Protein AF-T1H3Z5-F1 (afdb_monomer_lite)

Secondary structure (DSSP, 8-state):
--TTSPPP-TTSHHHHHHHHHHHHHHHTTT--EEEEPSGGGS-----TTSPPPPPPB-TT---TTSGGGB--TTTSS-HHHHHHHHHHHHHHHHHHHHH-SSPPEEEE-----HHHHHHHHB-SS-B--SEE---TTTT--TT--HHHHHHHHHHHIIIIIHHH--------

Foldseek 3Di:
DDPVDDADQPVDVVVLVVVLVVVVVVVVVVAQEDEDPPLFQNAFDADPVRHHDDFDADPVDDDPVDPNRGDRPGRTLDVVSLVSQQVSQVSQVVVCVVVPDDRGFYEYEDPDDPVSLLSQCHDPPTGGGVHDDQCLAAPDDPPDDPVSVVVSVCSCCVRVCVHRVDDDDDYD

InterPro domains:
  IPR006047 Glycosyl hydrolase family 13, catalytic domain [PF00128] (1-150)
  IPR017853 Glycoside hydrolase superfamily [SSF51445] (1-172)

Radius of gyration: 18.06 Å; chains: 1; bounding box: 45×40×44 Å

pLDDT: mean 95.36, std 3.0, range [74.81, 98.38]

Structure (mmCIF, N/CA/C/O backbone):
data_AF-T1H3Z5-F1
#
_entry.id   AF-T1H3Z5-F1
#
loop_
_atom_site.group_PDB
_atom_site.id
_atom_site.type_symbol
_atom_site.label_atom_id
_atom_site.label_alt_id
_atom_site.label_comp_id
_atom_site.label_asym_id
_atom_site.label_entity_id
_atom_site.label_seq_id
_atom_site.pdbx_PDB_ins_code
_atom_site.Cartn_x
_atom_site.Cartn_y
_atom_site.Cartn_z
_atom_site.occupancy
_atom_site.B_iso_or_equiv
_atom_site.auth_seq_id
_atom_site.auth_comp_id
_atom_site.auth_asym_id
_atom_site.auth_atom_id
_atom_site.pdbx_PDB_model_num
ATOM 1 N N . PHE A 1 1 ? -2.477 -8.858 -13.163 1.00 83.25 1 PHE A N 1
ATOM 2 C CA . PHE A 1 1 ? -3.952 -8.997 -13.182 1.00 83.25 1 PHE A CA 1
ATOM 3 C C . PHE A 1 1 ? -4.422 -9.523 -14.532 1.00 83.25 1 PHE A C 1
ATOM 5 O O . PHE A 1 1 ? -3.601 -9.708 -15.423 1.00 83.25 1 PHE A O 1
ATOM 12 N N . LEU A 1 2 ? -5.712 -9.836 -14.673 1.00 84.44 2 LEU A N 1
ATOM 13 C CA . LEU A 1 2 ? -6.307 -10.373 -15.902 1.00 84.44 2 LEU A CA 1
ATOM 14 C C . LEU A 1 2 ? -7.117 -9.304 -16.641 1.00 84.44 2 LEU A C 1
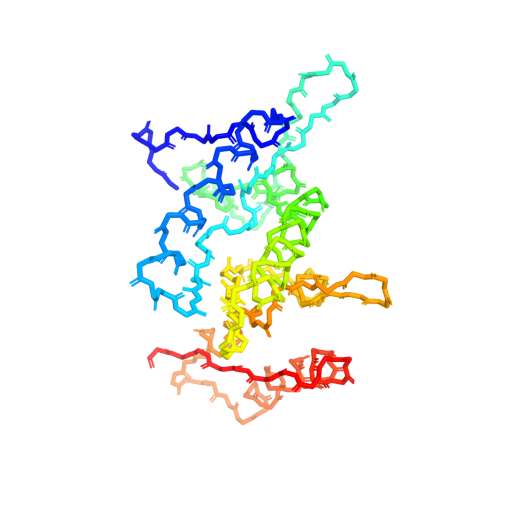ATOM 16 O O . LEU A 1 2 ? -7.705 -8.436 -16.011 1.00 84.44 2 LEU A O 1
ATOM 20 N N . ALA A 1 3 ? -7.310 -9.464 -17.953 1.00 84.56 3 ALA A N 1
ATOM 21 C CA . ALA A 1 3 ? -8.175 -8.585 -18.756 1.00 84.56 3 ALA A CA 1
ATOM 22 C C . ALA A 1 3 ? -9.633 -8.475 -18.242 1.00 84.56 3 ALA A C 1
ATOM 24 O O . ALA A 1 3 ? -10.357 -7.552 -18.599 1.00 84.56 3 ALA A O 1
ATOM 25 N N . LYS A 1 4 ? -10.082 -9.422 -17.405 1.00 90.31 4 LYS A N 1
ATOM 26 C CA . LYS A 1 4 ? -11.405 -9.412 -16.753 1.00 90.31 4 LYS A CA 1
ATOM 27 C C . LYS A 1 4 ? -11.457 -8.571 -15.468 1.00 90.31 4 LYS A C 1
ATOM 29 O O . LYS A 1 4 ? -12.516 -8.500 -14.852 1.00 90.31 4 LYS A O 1
ATOM 34 N N . GLN A 1 5 ? -10.339 -7.983 -15.050 1.00 91.12 5 GLN A N 1
ATOM 35 C CA . GLN A 1 5 ? -10.205 -7.136 -13.867 1.00 91.12 5 GLN A CA 1
ATOM 36 C C . GLN A 1 5 ? -9.874 -5.710 -14.334 1.00 91.12 5 GLN A C 1
ATOM 38 O O . GLN A 1 5 ? -8.707 -5.340 -14.326 1.00 91.12 5 GLN A O 1
ATOM 43 N N . PRO A 1 6 ? -10.860 -4.938 -14.830 1.00 93.25 6 PRO A N 1
ATOM 44 C CA . PRO A 1 6 ? -10.610 -3.557 -15.221 1.00 93.25 6 PRO A CA 1
ATOM 45 C C . PRO A 1 6 ? -10.285 -2.711 -13.986 1.00 93.25 6 PRO A C 1
ATOM 47 O O . PRO A 1 6 ? -11.006 -2.782 -12.986 1.00 93.25 6 PRO A O 1
ATOM 50 N N . ASP A 1 7 ? -9.243 -1.891 -14.081 1.00 95.00 7 ASP A N 1
ATOM 51 C CA . ASP A 1 7 ? -8.835 -1.015 -12.987 1.00 95.00 7 ASP A CA 1
ATOM 52 C C . ASP A 1 7 ? -9.813 0.147 -12.790 1.00 95.00 7 ASP A C 1
ATOM 54 O O . ASP A 1 7 ? -10.413 0.692 -13.727 1.00 95.00 7 ASP A O 1
ATOM 58 N N . PHE A 1 8 ? -9.999 0.532 -11.530 1.00 96.88 8 PHE A N 1
ATOM 59 C CA . PHE A 1 8 ? -10.796 1.700 -11.186 1.00 96.88 8 PHE A CA 1
ATOM 60 C C . PHE A 1 8 ? -9.963 2.972 -11.338 1.00 96.88 8 PHE A C 1
ATOM 62 O O . PHE A 1 8 ? -8.864 3.074 -10.810 1.00 96.88 8 PHE A O 1
ATOM 69 N N . ASN A 1 9 ? -10.532 4.010 -11.953 1.00 96.62 9 ASN A N 1
ATOM 70 C CA . ASN A 1 9 ? -9.877 5.316 -12.002 1.00 96.62 9 ASN A CA 1
ATOM 71 C C . ASN A 1 9 ? -10.001 6.052 -10.653 1.00 96.62 9 ASN A C 1
ATOM 73 O O . ASN A 1 9 ? -10.967 6.789 -10.426 1.00 96.62 9 ASN A O 1
ATOM 77 N N . PHE A 1 10 ? -9.003 5.903 -9.780 1.00 97.19 10 PHE A N 1
ATOM 78 C CA . PHE A 1 10 ? -8.968 6.533 -8.454 1.00 97.19 10 PHE A CA 1
ATOM 79 C C . PHE A 1 10 ? -8.772 8.057 -8.462 1.00 97.19 10 PHE A C 1
ATOM 81 O O . PHE A 1 10 ? -8.992 8.705 -7.437 1.00 97.19 10 PHE A O 1
ATOM 88 N N . ARG A 1 11 ? -8.472 8.673 -9.616 1.00 95.69 11 ARG A N 1
ATOM 89 C CA . ARG A 1 11 ? -8.520 10.143 -9.766 1.00 95.69 11 ARG A CA 1
ATOM 90 C C . ARG A 1 11 ? -9.951 10.676 -9.715 1.00 95.69 11 ARG A C 1
ATOM 92 O O . ARG A 1 11 ? -10.167 11.852 -9.433 1.00 95.69 11 ARG A O 1
ATOM 99 N N . ASN A 1 12 ? -10.941 9.833 -10.005 1.00 97.19 12 ASN A N 1
ATOM 100 C CA . ASN A 1 12 ? -12.344 10.209 -9.935 1.00 97.19 12 ASN A CA 1
ATOM 101 C C . ASN A 1 12 ? -12.830 10.177 -8.480 1.00 97.19 12 ASN A C 1
ATOM 103 O O . ASN A 1 12 ? -12.957 9.109 -7.883 1.00 97.19 12 ASN A O 1
ATOM 107 N N . GLN A 1 13 ? -13.198 11.340 -7.934 1.00 96.38 13 GLN A N 1
ATOM 108 C CA . GLN A 1 13 ? -13.711 11.445 -6.565 1.00 96.38 13 GLN A CA 1
ATOM 109 C C . GLN A 1 13 ? -14.884 10.493 -6.288 1.00 96.38 13 GLN A C 1
ATOM 111 O O . GLN A 1 13 ? -14.943 9.898 -5.218 1.00 96.38 13 GLN A O 1
ATOM 116 N N . LYS A 1 14 ? -15.769 10.264 -7.269 1.00 98.00 14 LYS A N 1
ATOM 117 C CA . LYS A 1 14 ? -16.911 9.350 -7.105 1.00 98.00 14 LYS A CA 1
ATOM 118 C C . LYS A 1 14 ? -16.472 7.910 -6.839 1.00 98.00 14 LYS A C 1
ATOM 120 O O . LYS A 1 14 ? -17.162 7.193 -6.123 1.00 98.00 14 LYS A O 1
ATOM 125 N N . VAL A 1 15 ? -15.340 7.487 -7.408 1.00 98.00 15 VAL A N 1
ATOM 126 C CA . VAL A 1 15 ? -14.753 6.170 -7.129 1.00 98.00 15 VAL A CA 1
ATOM 127 C C . VAL A 1 15 ? -14.281 6.133 -5.678 1.00 98.00 15 VAL A C 1
ATOM 129 O O . VAL A 1 15 ? -14.695 5.245 -4.938 1.00 98.00 15 VAL A O 1
ATOM 132 N N . ARG A 1 16 ? -13.506 7.131 -5.236 1.00 97.62 16 ARG A N 1
ATOM 133 C CA . ARG A 1 16 ? -13.004 7.207 -3.851 1.00 97.62 16 ARG A CA 1
ATOM 134 C C . ARG A 1 16 ? -14.131 7.204 -2.815 1.00 97.62 16 ARG A C 1
ATOM 136 O O . ARG A 1 16 ? -14.092 6.429 -1.859 1.00 97.62 16 ARG A O 1
ATOM 143 N N . ASP A 1 17 ? -15.180 7.990 -3.051 1.00 97.62 17 ASP A N 1
ATOM 144 C CA . ASP A 1 17 ? -16.362 8.054 -2.183 1.00 97.62 17 ASP A CA 1
ATOM 145 C C . ASP A 1 17 ? -17.129 6.722 -2.149 1.00 97.62 17 ASP A C 1
ATOM 147 O O . ASP A 1 17 ? -17.591 6.271 -1.094 1.00 97.62 17 ASP A O 1
ATOM 151 N N . ASN A 1 18 ? -17.231 6.043 -3.295 1.00 98.06 18 ASN A N 1
ATOM 152 C CA . ASN A 1 18 ? -17.845 4.723 -3.367 1.00 98.06 18 ASN A CA 1
ATOM 153 C C . ASN A 1 18 ? -17.044 3.682 -2.567 1.00 98.06 18 ASN A C 1
ATOM 155 O O . ASN A 1 18 ? -17.632 2.884 -1.839 1.00 98.06 18 ASN A O 1
ATOM 159 N N . PHE A 1 19 ? -15.709 3.724 -2.618 1.00 98.00 19 PHE A N 1
ATOM 160 C CA . PHE A 1 19 ? -14.865 2.851 -1.795 1.00 98.00 19 PHE A CA 1
ATOM 161 C C . PHE A 1 19 ? -15.053 3.105 -0.294 1.00 98.00 19 PHE A C 1
ATOM 163 O O . PHE A 1 19 ? -15.192 2.145 0.462 1.00 98.00 19 PHE A O 1
ATOM 170 N N . LYS A 1 20 ? -15.180 4.363 0.153 1.00 97.94 20 LYS A N 1
ATOM 171 C CA . LYS A 1 20 ? -15.543 4.661 1.556 1.00 97.94 20 LYS A CA 1
ATOM 172 C C . LYS A 1 20 ? -16.900 4.079 1.942 1.00 97.94 20 LYS A C 1
ATOM 174 O O . LYS A 1 20 ? -17.058 3.567 3.047 1.00 97.94 20 LYS A O 1
ATOM 179 N N . THR A 1 21 ? -17.868 4.101 1.027 1.00 98.38 21 THR A N 1
ATOM 180 C CA . THR A 1 21 ? -19.186 3.484 1.247 1.00 98.38 21 THR A CA 1
ATOM 181 C C . THR A 1 21 ? -19.071 1.966 1.424 1.00 98.38 21 THR A C 1
ATOM 183 O O . THR A 1 21 ? -19.701 1.403 2.319 1.00 98.38 21 THR A O 1
ATOM 186 N N . ILE A 1 22 ? -18.217 1.305 0.633 1.00 98.19 22 ILE A N 1
ATOM 187 C CA . ILE A 1 22 ? -17.918 -0.130 0.768 1.00 98.19 22 ILE A CA 1
ATOM 188 C C . ILE A 1 22 ? -17.249 -0.426 2.117 1.00 98.19 22 ILE A C 1
ATOM 190 O O . ILE A 1 22 ? -17.680 -1.343 2.818 1.00 98.19 22 ILE A O 1
ATOM 194 N N . LEU A 1 23 ? -16.239 0.358 2.509 1.00 97.94 23 LEU A N 1
ATOM 195 C CA . LEU A 1 23 ? -15.589 0.224 3.817 1.00 97.94 23 LEU A CA 1
ATOM 196 C C . LEU A 1 23 ? -16.621 0.363 4.942 1.00 97.94 23 LEU A C 1
ATOM 198 O O . LEU A 1 23 ? -16.713 -0.512 5.803 1.00 97.94 23 LEU A O 1
ATOM 202 N N . LYS A 1 24 ? -17.458 1.409 4.894 1.00 97.88 24 LYS A N 1
ATOM 203 C CA . LYS A 1 24 ? -18.519 1.642 5.881 1.00 97.88 24 LYS A CA 1
ATOM 204 C C . LYS A 1 24 ? -19.461 0.450 6.002 1.00 97.88 24 LYS A C 1
ATOM 206 O O . LYS A 1 24 ? -19.745 0.017 7.111 1.00 97.88 24 LYS A O 1
ATOM 211 N N . PHE A 1 25 ? -19.931 -0.082 4.875 1.00 98.25 25 PHE A N 1
ATOM 212 C CA . PHE A 1 25 ? -20.870 -1.201 4.855 1.00 98.25 25 PHE A CA 1
ATOM 213 C C . PHE A 1 25 ? -20.346 -2.406 5.645 1.00 98.25 25 PHE A C 1
ATOM 215 O O . PHE A 1 25 ? -21.092 -3.029 6.400 1.00 98.25 25 PHE A O 1
ATOM 222 N N . TRP A 1 26 ? -19.063 -2.730 5.488 1.00 98.31 26 TRP A N 1
ATOM 223 C CA . TRP A 1 26 ? -18.444 -3.840 6.206 1.00 98.31 26 TRP A CA 1
ATOM 224 C C . TRP A 1 26 ? -18.155 -3.505 7.671 1.00 98.31 26 TRP A C 1
ATOM 226 O O . TRP A 1 26 ? -18.384 -4.350 8.537 1.00 98.31 26 TRP A O 1
ATOM 236 N N . LEU A 1 27 ? -17.731 -2.276 7.973 1.00 97.38 27 LEU A N 1
ATOM 237 C CA . LEU A 1 27 ? -17.562 -1.815 9.355 1.00 97.38 27 LEU A CA 1
ATOM 238 C C . LEU A 1 27 ? -18.886 -1.864 10.138 1.00 97.38 27 LEU A C 1
ATOM 240 O O . LEU A 1 27 ? -18.906 -2.368 11.258 1.00 97.38 27 LEU A O 1
ATOM 244 N N . ASP A 1 28 ? -20.001 -1.458 9.521 1.00 97.12 28 ASP A N 1
ATOM 245 C CA . ASP A 1 28 ? -21.350 -1.524 10.109 1.00 97.12 28 ASP A CA 1
ATOM 246 C C . ASP A 1 28 ? -21.788 -2.967 10.417 1.00 97.12 28 ASP A C 1
ATOM 248 O O . ASP A 1 28 ? -22.656 -3.198 11.257 1.00 97.12 28 ASP A O 1
ATOM 252 N N . LYS A 1 29 ? -21.180 -3.958 9.753 1.00 97.06 29 LYS A N 1
ATOM 253 C CA . LYS A 1 29 ? -21.387 -5.389 10.023 1.00 97.06 29 LYS A CA 1
ATOM 254 C C . LYS A 1 29 ? -20.464 -5.951 11.106 1.00 97.06 29 LYS A C 1
ATOM 256 O O . LYS A 1 29 ? -20.514 -7.150 11.365 1.00 97.06 29 LYS A O 1
ATOM 261 N N . GLY A 1 30 ? -19.643 -5.113 11.734 1.00 95.19 30 GLY A N 1
ATOM 262 C CA . GLY A 1 30 ? -18.722 -5.513 12.794 1.00 95.19 30 GLY A CA 1
ATOM 263 C C . GLY A 1 30 ? -17.366 -6.011 12.294 1.00 95.19 30 GLY A C 1
ATOM 264 O O . GLY A 1 30 ? -16.655 -6.667 13.050 1.00 95.19 30 GLY A O 1
ATOM 265 N N . VAL A 1 31 ? -16.982 -5.728 11.043 1.00 96.75 31 VAL A N 1
ATOM 266 C CA . VAL A 1 31 ? -15.613 -5.998 10.575 1.00 96.75 31 VAL A CA 1
ATOM 267 C C . VAL A 1 31 ? -14.633 -5.070 11.301 1.00 96.75 31 VAL A C 1
ATOM 269 O O . VAL A 1 31 ? -14.844 -3.862 11.382 1.00 96.75 31 VAL A O 1
ATOM 272 N N . TYR A 1 32 ? -13.540 -5.634 11.823 1.00 94.69 32 TYR A N 1
ATOM 273 C CA . TYR A 1 32 ? -12.548 -4.895 12.617 1.00 94.69 32 TYR A CA 1
ATOM 274 C C . TYR A 1 32 ? -11.416 -4.279 11.788 1.00 94.69 32 TYR A C 1
ATOM 276 O O . TYR A 1 32 ? -10.639 -3.474 12.297 1.00 94.69 32 TYR A O 1
ATOM 284 N N . GLY A 1 33 ? -11.312 -4.617 10.509 1.00 95.75 33 GLY A N 1
ATOM 285 C CA . GLY A 1 33 ? -10.276 -4.074 9.651 1.00 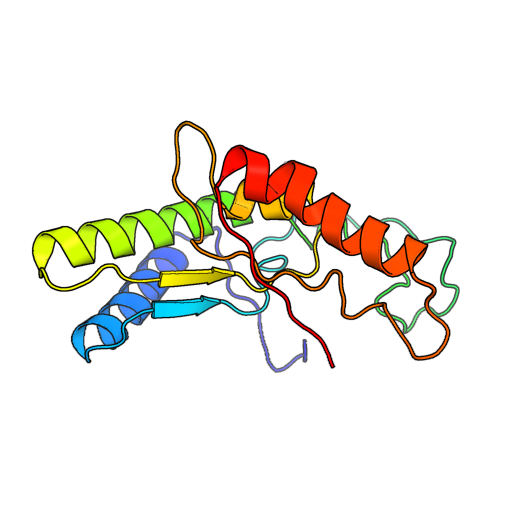95.75 33 GLY A CA 1
ATOM 286 C C . GLY A 1 33 ? -10.246 -4.703 8.274 1.00 95.75 33 GLY A C 1
ATOM 287 O O . GLY A 1 33 ? -10.996 -5.633 7.983 1.00 95.75 33 GLY A O 1
ATOM 288 N N . PHE A 1 34 ? -9.355 -4.186 7.437 1.00 97.69 34 PHE A N 1
ATOM 289 C CA . PHE A 1 34 ? -9.223 -4.591 6.047 1.00 97.69 34 PHE A CA 1
ATOM 290 C C . PHE A 1 34 ? -7.770 -4.862 5.704 1.00 97.69 34 PHE A C 1
ATOM 292 O O . PHE A 1 34 ? -6.872 -4.115 6.086 1.00 97.69 34 PHE A O 1
ATOM 299 N N . ARG A 1 35 ? -7.566 -5.915 4.921 1.00 97.56 35 ARG A N 1
ATOM 300 C CA . ARG A 1 35 ? -6.361 -6.102 4.129 1.00 97.56 35 ARG A CA 1
ATOM 301 C C . ARG A 1 35 ? -6.643 -5.565 2.735 1.00 97.56 35 ARG A C 1
ATOM 303 O O . ARG A 1 35 ? -7.532 -6.080 2.062 1.00 97.56 35 ARG A O 1
ATOM 310 N N . VAL A 1 36 ? -5.914 -4.536 2.335 1.00 96.38 36 VAL A N 1
ATOM 311 C CA . VAL A 1 36 ? -6.002 -3.955 0.999 1.00 96.38 36 VAL A CA 1
ATOM 312 C C . VAL A 1 36 ? -4.973 -4.652 0.125 1.00 96.38 36 VAL A C 1
ATOM 314 O O . VAL A 1 36 ? -3.778 -4.584 0.405 1.00 96.38 36 VAL A O 1
ATOM 317 N N . ASP A 1 37 ? -5.467 -5.354 -0.885 1.00 95.62 37 ASP A N 1
ATOM 318 C CA . ASP A 1 37 ? -4.661 -6.031 -1.897 1.00 95.62 37 ASP A CA 1
ATOM 319 C C . ASP A 1 37 ? -4.175 -5.038 -2.963 1.00 95.62 37 ASP A C 1
ATOM 321 O O . ASP A 1 37 ? -4.824 -4.018 -3.203 1.00 95.62 37 ASP A O 1
ATOM 325 N N . ALA A 1 38 ? -3.052 -5.362 -3.607 1.00 94.44 38 ALA A N 1
ATOM 326 C CA . ALA A 1 38 ? -2.543 -4.668 -4.787 1.00 94.44 38 ALA A CA 1
ATOM 327 C C . ALA A 1 38 ? -2.339 -3.149 -4.632 1.00 94.44 38 ALA A C 1
ATOM 329 O O . ALA A 1 38 ? -2.434 -2.411 -5.614 1.00 94.44 38 ALA A O 1
ATOM 330 N N . VAL A 1 39 ? -2.027 -2.670 -3.420 1.00 96.50 39 VAL A N 1
ATOM 331 C CA . VAL A 1 39 ? -1.910 -1.231 -3.121 1.00 96.50 39 VAL A CA 1
ATOM 332 C C . VAL A 1 39 ? -1.015 -0.484 -4.117 1.00 96.50 39 VAL A C 1
ATOM 334 O O . VAL A 1 39 ? -1.447 0.562 -4.594 1.00 96.50 39 VAL A O 1
ATOM 337 N N . PRO A 1 40 ? 0.165 -0.994 -4.522 1.00 97.19 40 PRO A N 1
ATOM 338 C CA . PRO A 1 40 ? 1.045 -0.288 -5.452 1.00 97.19 40 PRO A CA 1
ATOM 339 C C . PRO A 1 40 ? 0.416 0.095 -6.796 1.00 97.19 40 PRO A C 1
ATOM 341 O O . PRO A 1 40 ? 0.938 0.992 -7.450 1.00 97.19 40 PRO A O 1
ATOM 344 N N . HIS A 1 41 ? -0.677 -0.553 -7.202 1.00 96.81 41 HIS A N 1
ATOM 345 C CA . HIS A 1 41 ? -1.292 -0.422 -8.525 1.00 96.81 41 HIS A CA 1
ATOM 346 C C . HIS A 1 41 ? -2.556 0.457 -8.539 1.00 96.81 41 HIS A C 1
ATOM 348 O O . HIS A 1 41 ? -3.306 0.433 -9.504 1.00 96.81 41 HIS A O 1
ATOM 354 N N . ILE A 1 42 ? -2.836 1.228 -7.479 1.00 96.94 42 ILE A N 1
ATOM 355 C CA . ILE A 1 42 ? -4.042 2.084 -7.411 1.00 96.94 42 ILE A CA 1
ATOM 356 C C . ILE A 1 42 ? -3.991 3.253 -8.414 1.00 96.94 42 ILE A C 1
ATOM 358 O O . ILE A 1 42 ? -5.038 3.725 -8.865 1.00 96.94 42 ILE A O 1
ATOM 362 N N . PHE A 1 43 ? -2.794 3.750 -8.735 1.00 97.50 43 PHE A N 1
ATOM 363 C CA . PHE A 1 43 ? -2.590 4.842 -9.684 1.00 97.50 43 PHE A CA 1
ATOM 364 C C . PHE A 1 43 ? -1.449 4.543 -10.647 1.00 97.50 43 PHE A C 1
ATOM 366 O O . PHE A 1 43 ? -0.398 4.048 -10.253 1.00 97.50 43 PHE A O 1
ATOM 373 N N . GLU A 1 44 ? -1.624 5.017 -11.873 1.00 96.81 44 GLU A N 1
ATOM 374 C CA . GLU A 1 44 ? -0.623 5.061 -12.932 1.00 96.81 44 GLU A CA 1
ATOM 375 C C . GLU A 1 44 ? -0.397 6.515 -13.360 1.00 96.81 44 GLU A C 1
ATOM 377 O O . GLU A 1 44 ? -1.320 7.327 -13.315 1.00 96.81 44 GLU A O 1
ATOM 382 N N . LYS A 1 45 ? 0.814 6.891 -13.763 1.00 96.69 45 LYS A N 1
ATOM 383 C CA . LYS A 1 45 ? 1.220 8.253 -14.123 1.00 96.69 45 LYS A CA 1
ATOM 384 C C . LYS A 1 45 ? 0.563 8.705 -15.426 1.00 96.69 45 LYS A C 1
ATOM 386 O O . LYS A 1 45 ? 0.536 7.977 -16.406 1.00 96.69 45 LYS A O 1
ATOM 391 N N . LEU A 1 46 ? 0.137 9.965 -15.451 1.00 95.50 46 LEU A N 1
ATOM 392 C CA . LEU A 1 46 ? -0.220 10.679 -16.676 1.00 95.50 46 LEU A CA 1
ATOM 393 C C . LEU A 1 46 ? 0.822 11.761 -16.954 1.00 95.50 46 LEU A C 1
ATOM 395 O O . LEU A 1 46 ? 1.345 12.378 -16.020 1.00 95.50 46 LEU A O 1
ATOM 399 N N . ASN A 1 47 ? 1.092 12.005 -18.230 1.00 95.19 47 ASN A N 1
ATOM 400 C CA . ASN A 1 47 ? 1.793 13.199 -18.679 1.00 95.19 47 ASN A CA 1
ATOM 401 C C . ASN A 1 47 ? 0.914 14.442 -18.471 1.00 95.19 47 ASN A C 1
ATOM 403 O O . ASN A 1 47 ? -0.296 14.348 -18.251 1.00 95.19 47 ASN A O 1
ATOM 407 N N . GLU A 1 48 ? 1.519 15.625 -18.553 1.00 93.69 48 GLU A N 1
ATOM 408 C CA . GLU A 1 48 ? 0.804 16.899 -18.378 1.00 93.69 48 GLU A CA 1
ATOM 409 C C . GLU A 1 48 ? -0.310 17.105 -19.416 1.00 93.69 48 GLU A C 1
ATOM 411 O O . GLU A 1 48 ? -1.315 17.754 -19.132 1.00 93.69 48 GLU A O 1
ATOM 416 N N . ASP A 1 49 ? -0.157 16.514 -20.602 1.00 95.06 49 ASP A N 1
ATOM 417 C CA . ASP A 1 49 ? -1.141 16.533 -21.685 1.00 95.06 49 ASP A CA 1
ATOM 418 C C . ASP A 1 49 ? -2.236 15.456 -21.546 1.00 95.06 49 ASP A C 1
ATOM 420 O O . ASP A 1 49 ? -3.126 15.362 -22.392 1.00 95.06 49 ASP A O 1
ATOM 424 N N . GLY A 1 50 ? -2.192 14.647 -20.482 1.00 93.75 50 GLY A N 1
ATOM 425 C CA . GLY A 1 50 ? -3.127 13.551 -20.234 1.00 93.75 50 GLY A CA 1
ATOM 426 C C . GLY A 1 50 ? -2.836 12.271 -21.022 1.00 93.75 50 GLY A C 1
ATOM 427 O O . GLY A 1 50 ? -3.652 11.350 -20.976 1.00 93.75 50 GLY A O 1
ATOM 428 N N . SER A 1 51 ? -1.708 12.188 -21.733 1.00 96.19 51 SER A N 1
ATOM 429 C CA . SER A 1 51 ? -1.241 10.943 -22.349 1.00 96.19 51 SER A CA 1
ATOM 430 C C . SER A 1 51 ? -0.585 10.009 -21.326 1.00 96.19 51 SER A C 1
ATOM 432 O O . SER A 1 51 ? -0.185 10.423 -20.234 1.00 96.19 51 SER A O 1
ATOM 434 N N . TRP A 1 52 ? -0.475 8.732 -21.690 1.00 96.31 52 TRP A N 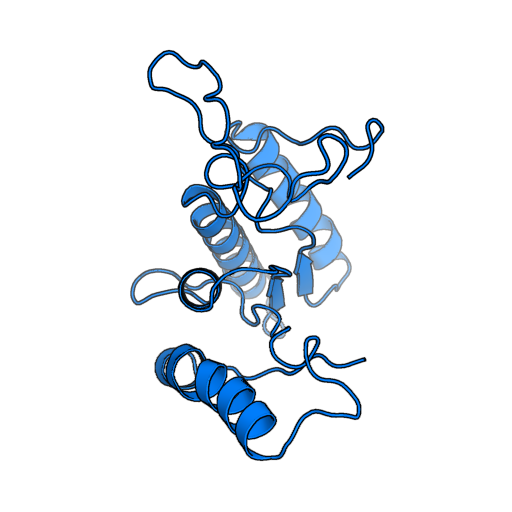1
ATOM 435 C CA . TRP A 1 52 ? 0.216 7.721 -20.896 1.00 96.31 52 TRP A CA 1
ATOM 436 C C . TRP A 1 52 ? 1.671 7.620 -21.363 1.00 96.31 52 TRP A C 1
ATOM 438 O O . TRP A 1 52 ? 1.890 7.418 -22.559 1.00 96.31 52 TRP A O 1
ATOM 448 N N . PRO A 1 53 ? 2.660 7.792 -20.473 1.00 97.06 53 PRO A N 1
ATOM 449 C CA . PRO A 1 53 ? 4.052 7.563 -20.826 1.00 97.06 53 PRO A CA 1
ATOM 450 C C . PRO A 1 53 ? 4.343 6.063 -20.956 1.00 97.06 53 PRO A C 1
ATOM 452 O O . PRO A 1 53 ? 3.833 5.261 -20.174 1.00 97.06 53 PRO A O 1
ATOM 455 N N . ASP A 1 54 ? 5.203 5.705 -21.908 1.00 96.44 54 ASP A N 1
ATOM 456 C CA . ASP A 1 54 ? 5.720 4.342 -22.030 1.00 96.44 54 ASP A CA 1
ATOM 457 C C . ASP A 1 54 ? 6.734 4.060 -20.913 1.00 96.44 54 ASP A C 1
ATOM 459 O O . ASP A 1 54 ? 7.613 4.881 -20.636 1.00 96.44 54 ASP A O 1
ATOM 463 N N . GLU A 1 55 ? 6.626 2.890 -20.285 1.00 97.19 55 GLU A N 1
ATOM 464 C CA . GLU A 1 55 ? 7.599 2.440 -19.288 1.00 97.19 55 GLU A CA 1
ATOM 465 C C . GLU A 1 55 ? 8.963 2.159 -19.945 1.00 97.19 55 GLU A C 1
ATOM 467 O O . GLU A 1 55 ? 9.027 1.641 -21.068 1.00 97.19 55 GLU A O 1
ATOM 472 N N . PRO A 1 56 ? 10.075 2.468 -19.259 1.00 96.88 56 PRO A N 1
ATOM 473 C CA . PRO A 1 56 ? 11.397 2.136 -19.751 1.00 96.88 56 PRO A CA 1
ATOM 474 C C . PRO A 1 56 ? 11.643 0.623 -19.762 1.00 96.88 56 PRO A C 1
ATOM 476 O O . PRO A 1 56 ? 11.049 -0.165 -19.024 1.00 96.88 56 PRO A O 1
ATOM 479 N N . ARG A 1 57 ? 12.564 0.221 -20.634 1.00 96.38 57 ARG A N 1
ATOM 480 C CA . ARG A 1 57 ? 12.992 -1.164 -20.797 1.00 96.38 57 ARG A CA 1
ATOM 481 C C . ARG A 1 57 ? 13.856 -1.607 -19.613 1.00 96.38 57 ARG A C 1
ATOM 483 O O . ARG A 1 57 ? 14.858 -0.962 -19.329 1.00 96.38 57 ARG A O 1
ATOM 490 N N . ASN A 1 58 ? 13.530 -2.758 -19.023 1.00 95.12 58 ASN A N 1
ATOM 491 C CA . ASN A 1 58 ? 14.383 -3.403 -18.026 1.00 95.12 58 ASN A CA 1
ATOM 492 C C . ASN A 1 58 ? 15.466 -4.270 -18.695 1.00 95.12 58 ASN A C 1
ATOM 494 O O . ASN A 1 58 ? 15.220 -5.418 -19.078 1.00 95.12 58 ASN A O 1
ATOM 498 N N . ASP A 1 59 ? 16.692 -3.761 -18.785 1.00 94.19 59 ASP A N 1
ATOM 499 C CA . ASP A 1 59 ? 17.814 -4.442 -19.454 1.00 94.19 59 ASP A CA 1
ATOM 500 C C . ASP A 1 59 ? 18.161 -5.836 -18.883 1.00 94.19 59 ASP A C 1
ATOM 502 O O . ASP A 1 59 ? 18.865 -6.617 -19.528 1.00 94.19 59 ASP A O 1
ATOM 506 N N . TRP A 1 60 ? 17.654 -6.188 -17.698 1.00 93.19 60 TRP A N 1
ATOM 507 C CA . TRP A 1 60 ? 17.936 -7.459 -17.025 1.00 93.19 60 TRP A CA 1
ATOM 508 C C . TRP A 1 60 ? 17.010 -8.613 -17.422 1.00 93.19 60 TRP A C 1
ATOM 510 O O . TRP A 1 60 ? 17.313 -9.764 -17.105 1.00 93.19 60 TRP A O 1
ATOM 520 N N . ASN A 1 61 ? 15.904 -8.353 -18.124 1.00 91.81 61 ASN A N 1
ATOM 521 C CA . ASN A 1 61 ? 14.960 -9.396 -18.533 1.00 91.81 61 ASN A CA 1
ATOM 522 C C . ASN A 1 61 ? 14.669 -9.322 -20.024 1.00 91.81 61 ASN A C 1
ATOM 524 O O . ASN A 1 61 ? 13.998 -8.401 -20.445 1.00 91.81 61 ASN A O 1
ATOM 528 N N . ASN A 1 62 ? 15.109 -10.291 -20.825 1.00 93.06 62 ASN A N 1
ATOM 529 C CA . ASN A 1 62 ? 14.982 -10.250 -22.287 1.00 93.06 62 ASN A CA 1
ATOM 530 C C . ASN A 1 62 ? 13.702 -10.866 -22.869 1.00 93.06 62 ASN A C 1
ATOM 532 O O . ASN A 1 62 ? 13.591 -10.917 -24.091 1.00 93.06 62 ASN A O 1
ATOM 536 N N . ASP A 1 63 ? 12.767 -11.336 -22.044 1.00 94.44 63 ASP A N 1
ATOM 537 C CA . ASP A 1 63 ? 11.514 -11.938 -22.508 1.00 94.44 63 ASP A CA 1
ATOM 538 C C . ASP A 1 63 ? 10.416 -10.870 -22.678 1.00 94.44 63 ASP A C 1
ATOM 540 O O . ASP A 1 63 ? 9.940 -10.356 -21.666 1.00 94.44 63 ASP A O 1
ATOM 544 N N . PRO A 1 64 ? 9.980 -10.536 -23.911 1.00 91.38 64 PRO A N 1
ATOM 545 C CA . PRO A 1 64 ? 8.956 -9.515 -24.150 1.00 91.38 64 PRO A CA 1
ATOM 546 C C . PRO A 1 64 ? 7.581 -9.837 -23.559 1.00 91.38 64 PRO A C 1
ATOM 548 O O . PRO A 1 64 ? 6.778 -8.927 -23.373 1.00 91.38 64 PRO A O 1
ATOM 551 N N . GLU A 1 65 ? 7.300 -11.109 -23.273 1.00 92.12 65 GLU A N 1
ATOM 552 C CA . GLU A 1 65 ? 6.031 -11.543 -22.678 1.00 92.12 65 GLU A CA 1
ATOM 553 C C . GLU A 1 65 ? 6.080 -11.529 -21.140 1.00 92.12 65 GLU A C 1
ATOM 555 O O . GLU A 1 65 ? 5.065 -11.742 -20.470 1.00 92.12 65 GLU A O 1
ATOM 560 N N . SER A 1 66 ? 7.256 -11.283 -20.555 1.00 94.19 66 SER A N 1
ATOM 561 C CA . SER A 1 66 ? 7.433 -11.214 -19.110 1.00 94.19 66 SER A CA 1
ATOM 562 C C . SER A 1 66 ? 6.974 -9.867 -18.561 1.00 94.19 66 SER A C 1
ATOM 564 O O . SER A 1 66 ? 7.329 -8.812 -19.079 1.00 94.19 66 SER A O 1
ATOM 566 N N . TYR A 1 67 ? 6.272 -9.888 -17.424 1.00 91.06 67 TYR A N 1
ATOM 567 C CA . TYR A 1 67 ? 5.913 -8.670 -16.690 1.00 91.06 67 TYR A CA 1
ATOM 568 C C . TYR A 1 67 ? 7.149 -7.813 -16.374 1.00 91.06 67 TYR A C 1
ATOM 570 O O . TYR A 1 67 ? 7.131 -6.603 -16.571 1.00 91.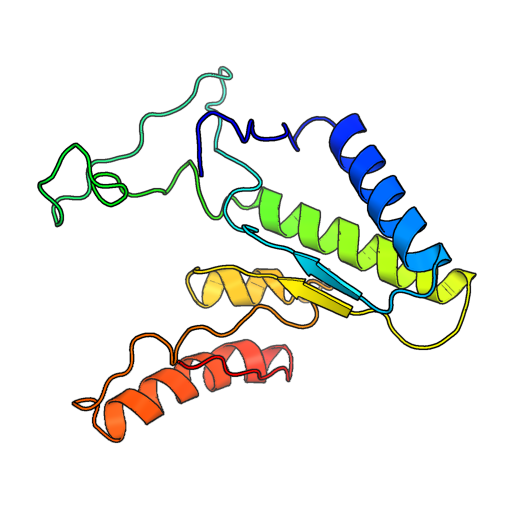06 67 TYR A O 1
ATOM 578 N N . ASP A 1 68 ? 8.258 -8.442 -15.981 1.00 94.31 68 ASP A N 1
ATOM 579 C CA . ASP A 1 68 ? 9.506 -7.742 -15.650 1.00 94.31 68 ASP A CA 1
ATOM 580 C C . ASP A 1 68 ? 10.310 -7.285 -16.886 1.00 94.31 68 ASP A C 1
ATOM 582 O O . ASP A 1 68 ? 11.461 -6.877 -16.746 1.00 94.31 68 ASP A O 1
ATOM 586 N N . TYR A 1 69 ? 9.747 -7.353 -18.101 1.00 95.56 69 TYR A N 1
ATOM 587 C CA . TYR A 1 69 ? 10.355 -6.771 -19.305 1.00 95.56 69 TYR A CA 1
ATOM 588 C C . TYR A 1 69 ? 10.434 -5.236 -19.234 1.00 95.56 69 TYR A C 1
ATOM 590 O O . TYR A 1 69 ? 11.253 -4.610 -19.908 1.00 95.56 69 TYR A O 1
ATOM 598 N N . LEU A 1 70 ? 9.607 -4.597 -18.416 1.00 96.56 70 LEU A N 1
ATOM 599 C CA . LEU A 1 70 ? 9.617 -3.149 -18.231 1.00 96.56 70 LEU A CA 1
ATOM 600 C C . LEU A 1 70 ? 9.928 -2.810 -16.775 1.00 96.56 70 LEU A C 1
ATOM 602 O O . LEU A 1 70 ? 9.618 -3.580 -15.865 1.00 96.56 70 LEU A O 1
ATOM 606 N N . ASP A 1 71 ? 10.542 -1.650 -16.569 1.00 95.62 71 ASP A N 1
ATOM 607 C CA . ASP A 1 71 ? 10.695 -1.058 -15.246 1.00 95.62 71 ASP A CA 1
ATOM 608 C C . ASP A 1 71 ? 9.423 -0.268 -14.931 1.00 95.62 71 ASP A C 1
ATOM 610 O O . ASP A 1 71 ? 9.171 0.767 -15.536 1.00 95.62 71 ASP A O 1
ATOM 614 N N . HIS A 1 72 ? 8.614 -0.757 -13.988 1.00 96.00 72 HIS A N 1
ATOM 615 C CA . HIS A 1 72 ? 7.271 -0.229 -13.691 1.00 96.00 72 HIS A CA 1
ATOM 616 C C . HIS A 1 72 ? 7.291 1.063 -12.860 1.00 96.00 72 HIS A C 1
ATOM 618 O O . HIS A 1 72 ? 6.783 1.100 -11.738 1.00 96.00 72 HIS A O 1
ATOM 624 N N . ILE A 1 73 ? 7.921 2.123 -13.365 1.00 96.31 73 ILE A N 1
ATOM 625 C CA . ILE A 1 73 ? 8.073 3.402 -12.652 1.00 96.31 73 ILE A CA 1
ATOM 626 C C . ILE A 1 73 ? 6.871 4.338 -12.822 1.00 96.31 73 ILE A C 1
ATOM 628 O O . ILE A 1 73 ? 6.726 5.305 -12.067 1.00 96.31 73 ILE A O 1
ATOM 632 N N . TYR A 1 74 ? 6.015 4.085 -13.809 1.00 97.38 74 TYR A N 1
ATOM 633 C CA . TYR A 1 74 ? 4.824 4.872 -14.112 1.00 97.38 74 TYR A CA 1
ATOM 634 C C . TYR A 1 74 ? 3.532 4.162 -13.716 1.00 97.38 74 TYR A C 1
ATOM 636 O O . TYR A 1 74 ? 2.536 4.830 -13.477 1.00 97.38 74 TYR A O 1
ATOM 644 N N . THR A 1 75 ? 3.527 2.845 -13.582 1.00 96.62 75 THR A N 1
ATOM 645 C CA . THR A 1 75 ? 2.325 2.030 -13.320 1.00 96.62 75 THR A CA 1
ATOM 646 C C . THR A 1 75 ? 2.269 1.448 -11.907 1.00 96.62 75 THR A C 1
ATOM 648 O O . THR A 1 75 ? 1.284 0.811 -11.530 1.00 96.62 75 THR A O 1
ATOM 651 N N . LYS A 1 76 ? 3.315 1.668 -11.103 1.00 96.69 76 LYS A N 1
ATOM 652 C CA . LYS A 1 76 ? 3.425 1.164 -9.731 1.00 96.69 76 LYS A CA 1
ATOM 653 C C . LYS A 1 76 ? 3.931 2.246 -8.779 1.00 96.69 76 LYS A C 1
ATOM 655 O O . LYS A 1 76 ? 4.669 3.141 -9.184 1.00 96.69 76 LYS A O 1
ATOM 660 N N . ASP A 1 77 ? 3.523 2.160 -7.513 1.00 96.69 77 ASP A N 1
ATOM 661 C CA . ASP A 1 77 ? 4.023 2.970 -6.390 1.00 96.69 77 ASP A CA 1
ATOM 662 C C . ASP A 1 77 ? 3.942 4.490 -6.622 1.00 96.69 77 ASP A C 1
ATOM 664 O O . ASP A 1 77 ? 4.771 5.262 -6.139 1.00 96.69 77 ASP A O 1
ATOM 668 N N . GLN A 1 78 ? 2.921 4.939 -7.358 1.00 97.25 78 GLN A N 1
ATOM 669 C CA . GLN A 1 78 ? 2.720 6.365 -7.592 1.00 97.25 78 GLN A CA 1
ATOM 670 C C . GLN A 1 78 ? 2.382 7.089 -6.274 1.00 97.25 78 GLN A C 1
ATOM 672 O O . GLN A 1 78 ? 1.618 6.553 -5.468 1.00 97.25 78 GLN A O 1
ATOM 677 N N . PRO A 1 79 ? 2.882 8.319 -6.041 1.00 95.19 79 PRO A N 1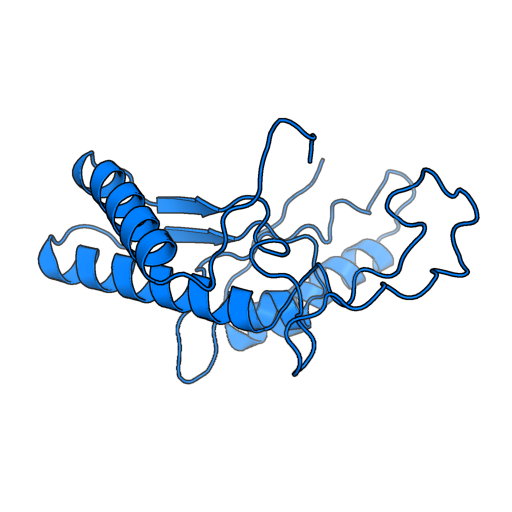
ATOM 678 C CA . PRO A 1 79 ? 2.699 9.019 -4.765 1.00 95.19 79 PRO A CA 1
ATOM 679 C C . PRO A 1 79 ? 1.237 9.158 -4.319 1.00 95.19 79 PRO A C 1
ATOM 681 O O . PRO A 1 79 ? 0.938 9.041 -3.135 1.00 95.19 79 PRO A O 1
ATOM 684 N N . GLN A 1 80 ? 0.308 9.329 -5.265 1.00 96.44 80 GLN A N 1
ATOM 685 C CA . GLN A 1 80 ? -1.128 9.457 -4.986 1.00 96.44 80 GLN A CA 1
ATOM 686 C C . GLN A 1 80 ? -1.729 8.207 -4.325 1.00 96.44 80 GLN A C 1
ATOM 688 O O . GLN A 1 80 ? -2.747 8.293 -3.637 1.00 96.44 80 GLN A O 1
ATOM 693 N N . THR A 1 81 ? -1.109 7.040 -4.510 1.00 96.75 81 THR A N 1
ATOM 694 C CA . THR A 1 81 ? -1.509 5.799 -3.843 1.00 96.75 81 THR A CA 1
ATOM 695 C C . THR A 1 81 ? -1.407 5.938 -2.326 1.00 96.75 81 THR A C 1
ATOM 697 O O . THR A 1 81 ? -2.305 5.507 -1.602 1.00 96.75 81 THR A O 1
ATOM 700 N N . ILE A 1 82 ? -0.349 6.588 -1.834 1.00 96.56 82 ILE A N 1
ATOM 701 C CA . ILE A 1 82 ? -0.130 6.822 -0.402 1.00 96.56 82 ILE A CA 1
ATOM 702 C C . ILE A 1 82 ? -1.239 7.719 0.164 1.00 96.56 82 ILE A C 1
ATOM 704 O O . ILE A 1 82 ? -1.792 7.418 1.223 1.00 96.56 82 ILE A O 1
ATOM 708 N N . ASP A 1 83 ? -1.633 8.760 -0.576 1.00 96.50 83 ASP A N 1
ATOM 709 C CA . ASP A 1 83 ? -2.706 9.672 -0.167 1.00 96.50 83 ASP A CA 1
ATOM 710 C C . ASP A 1 83 ? -4.048 8.944 0.006 1.00 96.50 83 ASP A C 1
ATOM 712 O O . ASP A 1 83 ? -4.789 9.221 0.949 1.00 96.50 83 ASP A O 1
ATOM 716 N N . VAL A 1 84 ? -4.358 7.967 -0.855 1.00 96.88 84 VAL A N 1
ATOM 717 C CA . VAL A 1 84 ? -5.579 7.151 -0.720 1.00 96.88 84 VAL A CA 1
ATOM 718 C C . VAL A 1 84 ? -5.540 6.271 0.530 1.00 96.88 84 VAL A C 1
ATOM 720 O O . VAL A 1 84 ? -6.557 6.128 1.212 1.00 96.88 84 VAL A O 1
ATOM 723 N N . ILE A 1 85 ? -4.375 5.723 0.888 1.00 97.69 85 ILE A N 1
ATOM 724 C CA . ILE A 1 85 ? -4.222 4.975 2.143 1.00 97.69 85 ILE A CA 1
ATOM 725 C C . ILE A 1 85 ? -4.449 5.887 3.355 1.00 97.69 85 ILE A C 1
ATOM 727 O O . ILE A 1 85 ? -5.137 5.482 4.296 1.00 97.69 85 ILE A O 1
ATOM 731 N N . TYR A 1 86 ? -3.938 7.120 3.329 1.00 97.81 86 TYR A N 1
ATOM 732 C CA . TYR A 1 86 ? -4.197 8.108 4.383 1.00 97.81 86 TYR A CA 1
ATOM 733 C C . TYR A 1 86 ? -5.680 8.469 4.469 1.00 97.81 86 TYR A C 1
ATOM 735 O O . TYR A 1 86 ? -6.247 8.493 5.560 1.00 97.81 86 TYR A O 1
ATOM 743 N N . GLU A 1 87 ? -6.333 8.671 3.325 1.00 97.44 87 GLU A N 1
ATOM 744 C CA . GLU A 1 87 ? -7.760 8.979 3.237 1.00 97.44 87 GLU A CA 1
ATOM 745 C C . GLU A 1 87 ? -8.628 7.854 3.832 1.00 97.44 87 GLU A C 1
ATOM 747 O O . GLU A 1 87 ? -9.578 8.111 4.578 1.00 97.44 87 GLU A O 1
ATOM 752 N N . TRP A 1 88 ? -8.303 6.590 3.548 1.00 97.75 88 TRP A N 1
ATOM 753 C CA . TRP A 1 88 ? -8.994 5.448 4.151 1.00 97.75 88 TRP A CA 1
ATOM 754 C C . TRP A 1 88 ? -8.695 5.301 5.639 1.00 97.75 88 TRP A C 1
ATOM 756 O O . TRP A 1 88 ? -9.600 4.978 6.416 1.00 97.75 88 TRP A O 1
ATOM 766 N N . ARG A 1 89 ? -7.456 5.574 6.058 1.00 97.38 89 ARG A N 1
ATOM 767 C CA . ARG A 1 89 ? -7.085 5.554 7.471 1.00 97.38 89 ARG A CA 1
ATOM 768 C C . ARG A 1 89 ? -7.855 6.605 8.266 1.00 97.38 89 ARG A C 1
ATOM 770 O O . ARG A 1 89 ? -8.423 6.278 9.307 1.00 97.38 89 ARG A O 1
ATOM 777 N N . GLU A 1 90 ? -7.915 7.836 7.770 1.00 97.25 90 GLU A N 1
ATOM 778 C CA . GLU A 1 90 ? -8.668 8.926 8.392 1.00 97.25 90 GLU A CA 1
ATOM 779 C C . GLU A 1 90 ? -10.163 8.596 8.474 1.00 97.25 90 GLU A C 1
ATOM 781 O O . GLU A 1 90 ? -10.797 8.807 9.513 1.00 97.25 90 GLU A O 1
ATOM 786 N N . PHE A 1 91 ? -10.720 8.011 7.411 1.00 97.56 91 PHE A N 1
ATOM 787 C CA . PHE A 1 91 ? -12.104 7.550 7.398 1.00 97.56 91 PHE A CA 1
ATOM 788 C C . PHE A 1 91 ? -12.378 6.511 8.499 1.00 97.56 91 PHE A C 1
ATOM 790 O O . PHE A 1 91 ? -13.356 6.637 9.236 1.00 97.56 91 PHE A O 1
ATOM 797 N N . MET A 1 92 ? -11.510 5.507 8.658 1.00 96.88 92 MET A N 1
ATOM 798 C CA . MET A 1 92 ? -11.672 4.462 9.678 1.00 96.88 92 MET A CA 1
ATOM 799 C C . MET A 1 92 ? -11.471 4.977 11.109 1.00 96.88 92 MET A C 1
ATOM 801 O O . MET A 1 92 ? -12.195 4.561 12.022 1.00 96.88 92 MET A O 1
ATOM 805 N N . ASP A 1 93 ? -10.530 5.901 11.315 1.00 96.75 93 ASP A N 1
ATOM 806 C CA . ASP A 1 93 ? -10.333 6.569 12.605 1.00 96.75 93 ASP A CA 1
ATOM 807 C C . ASP A 1 93 ? -11.579 7.405 12.970 1.00 96.75 93 ASP A C 1
ATOM 809 O O . ASP A 1 93 ? -12.068 7.336 14.103 1.00 96.75 93 ASP A O 1
ATOM 813 N N . SER A 1 94 ? -12.152 8.126 12.000 1.00 97.00 94 SER A N 1
ATOM 814 C CA . SER A 1 94 ? -13.381 8.917 12.175 1.00 97.00 94 SER A CA 1
ATOM 815 C C . SER A 1 94 ? -14.584 8.026 12.484 1.00 97.00 94 SER A C 1
ATOM 817 O O . SER A 1 94 ? -15.297 8.265 13.457 1.00 97.00 94 SER A O 1
ATOM 819 N N . TYR A 1 95 ? -14.741 6.927 11.740 1.00 97.38 95 TYR A N 1
ATOM 820 C CA . TYR A 1 95 ? -15.768 5.921 12.000 1.00 97.38 95 TYR A CA 1
ATOM 821 C C . TYR A 1 95 ? -15.688 5.382 13.435 1.00 97.38 95 TYR A C 1
ATOM 823 O O . TYR A 1 95 ? -16.701 5.288 14.127 1.00 97.38 95 TYR A O 1
ATOM 831 N N . THR A 1 96 ? -14.481 5.053 13.904 1.00 96.50 96 THR A N 1
ATOM 832 C CA . THR A 1 96 ? -14.263 4.536 15.264 1.00 96.50 96 THR A CA 1
ATOM 833 C C . THR A 1 96 ? -14.608 5.582 16.322 1.00 96.50 96 THR A C 1
ATOM 835 O O . THR A 1 96 ? -15.238 5.263 17.326 1.00 96.50 96 THR A O 1
ATOM 838 N N . LYS A 1 97 ? -14.244 6.848 16.095 1.00 96.69 97 LYS A N 1
ATOM 839 C CA . LYS A 1 97 ? -14.569 7.954 17.005 1.00 96.69 97 LYS A CA 1
ATOM 840 C C . LYS A 1 97 ? -16.079 8.175 17.141 1.00 96.69 97 LYS A C 1
ATOM 842 O O . LYS A 1 97 ? -16.544 8.487 18.233 1.00 96.69 97 LYS A O 1
ATOM 847 N N . GLU A 1 98 ? -16.826 8.027 16.052 1.00 96.88 98 GLU A N 1
ATOM 848 C CA . GLU A 1 98 ? -18.277 8.245 16.022 1.00 96.88 98 GLU A CA 1
ATOM 849 C C . GLU A 1 98 ? -19.075 7.067 16.593 1.00 96.88 98 GLU A C 1
ATOM 851 O O . GLU A 1 98 ? -20.084 7.276 17.263 1.00 96.88 98 GLU A O 1
ATOM 856 N N . ASN A 1 99 ? -18.626 5.833 16.348 1.00 96.25 99 ASN A N 1
ATOM 857 C CA . ASN A 1 99 ? -19.378 4.618 16.685 1.00 96.25 99 ASN A CA 1
ATOM 858 C C . ASN A 1 99 ? -18.839 3.893 17.932 1.00 96.25 99 ASN A C 1
ATOM 860 O O . ASN A 1 99 ? -19.488 2.987 18.454 1.00 96.25 99 ASN A O 1
ATOM 864 N N . GLY A 1 100 ? -17.665 4.289 18.427 1.00 92.38 100 GLY A N 1
ATOM 865 C CA . GLY A 1 100 ? -16.989 3.653 19.550 1.00 92.38 100 GLY A CA 1
ATOM 866 C C . GLY A 1 100 ? -16.447 2.252 19.236 1.00 92.38 100 GLY A C 1
ATOM 867 O O . GLY A 1 100 ? -16.351 1.805 18.089 1.00 92.38 100 GLY A O 1
ATOM 868 N N . GLY A 1 101 ? -16.076 1.540 20.300 1.00 90.06 101 GLY A N 1
ATOM 869 C CA . GLY A 1 101 ? -15.452 0.221 20.221 1.00 90.06 101 GLY A CA 1
ATOM 870 C C . GLY A 1 101 ? -13.937 0.286 20.030 1.00 90.06 101 GLY A C 1
ATOM 871 O O . GLY A 1 101 ? -13.304 1.311 20.269 1.00 90.06 101 GLY A O 1
ATOM 872 N N . GLU A 1 102 ? -13.348 -0.845 19.647 1.00 91.19 102 GLU A N 1
ATOM 873 C CA . GLU A 1 102 ? -11.891 -0.959 19.513 1.00 91.19 102 GLU A CA 1
ATOM 874 C C . GLU A 1 102 ? -11.367 -0.174 18.302 1.00 91.19 102 GLU A C 1
ATOM 876 O O . GLU A 1 102 ? -12.138 0.273 17.455 1.00 91.19 102 GLU A O 1
ATOM 881 N N . SER A 1 103 ? -10.053 -0.030 18.177 1.00 90.25 103 SER A N 1
ATOM 882 C CA . SER A 1 103 ? -9.453 0.520 16.959 1.00 90.25 103 SER A CA 1
ATOM 883 C C . SER A 1 103 ? -9.694 -0.402 15.764 1.00 90.25 103 SER A C 1
ATOM 885 O O . SER A 1 103 ? -9.700 -1.626 15.902 1.00 90.25 103 SER A O 1
ATOM 887 N N . ARG A 1 104 ? -9.858 0.181 14.574 1.00 93.44 104 ARG A N 1
ATOM 888 C CA . ARG A 1 104 ? -9.912 -0.571 13.315 1.00 93.44 104 ARG A CA 1
ATOM 889 C C . ARG A 1 104 ? -8.550 -0.577 12.629 1.00 93.44 104 ARG A C 1
ATOM 891 O O . ARG A 1 104 ? -7.784 0.372 12.780 1.00 93.44 104 ARG A O 1
ATOM 898 N N . VAL A 1 105 ? -8.244 -1.645 11.895 1.00 95.56 105 VAL A N 1
ATOM 899 C CA . VAL A 1 105 ? -6.913 -1.865 11.303 1.00 95.56 105 VAL A CA 1
ATOM 900 C C . VAL A 1 105 ? -6.954 -1.877 9.773 1.00 95.56 105 VAL A C 1
ATOM 902 O O . VAL A 1 105 ? -7.843 -2.481 9.178 1.00 95.56 105 VAL A O 1
ATOM 905 N N . ILE A 1 106 ? -5.981 -1.230 9.133 1.00 97.00 106 ILE A N 1
ATOM 906 C CA . ILE A 1 106 ? -5.674 -1.372 7.707 1.00 97.00 106 ILE A CA 1
ATOM 907 C C . ILE A 1 106 ? -4.328 -2.075 7.581 1.00 97.00 106 ILE A C 1
ATOM 909 O O . ILE A 1 106 ? -3.327 -1.633 8.154 1.00 97.00 106 ILE A O 1
ATOM 913 N N . LEU A 1 107 ? -4.318 -3.154 6.805 1.00 97.38 107 LEU A N 1
ATOM 914 C CA . LEU A 1 107 ? -3.117 -3.839 6.369 1.00 97.38 107 LEU A CA 1
ATOM 915 C C . LEU A 1 107 ? -2.929 -3.571 4.874 1.00 97.38 107 LEU A C 1
ATOM 917 O O . LEU A 1 107 ? -3.823 -3.882 4.089 1.00 97.38 107 LEU A O 1
ATOM 921 N N . ALA A 1 108 ? -1.800 -2.990 4.483 1.00 97.00 108 ALA A N 1
ATOM 922 C CA . ALA A 1 108 ? -1.497 -2.673 3.090 1.00 97.00 108 ALA A CA 1
ATOM 923 C C . ALA A 1 108 ? -0.599 -3.761 2.494 1.00 97.00 108 ALA A C 1
ATOM 925 O O . ALA A 1 108 ? 0.537 -3.943 2.936 1.00 97.00 108 ALA A O 1
ATOM 926 N N . GLU A 1 109 ? -1.100 -4.499 1.505 1.00 96.44 109 GLU A N 1
ATOM 927 C CA . GLU A 1 109 ? -0.273 -5.398 0.706 1.00 96.44 109 GLU A CA 1
ATOM 928 C C . GLU A 1 109 ? 0.455 -4.606 -0.379 1.00 96.44 109 GLU A C 1
ATOM 930 O O . GLU A 1 109 ? -0.165 -4.098 -1.313 1.00 96.44 109 GLU A O 1
ATOM 935 N N . ALA A 1 110 ? 1.780 -4.547 -0.270 1.00 94.06 110 ALA A N 1
ATOM 936 C CA . ALA A 1 110 ? 2.638 -3.918 -1.257 1.00 94.06 110 ALA A CA 1
ATOM 937 C C . ALA A 1 110 ? 3.982 -4.650 -1.333 1.00 94.06 110 ALA A C 1
ATOM 939 O O . ALA A 1 110 ? 4.722 -4.705 -0.354 1.00 94.06 110 ALA A O 1
ATOM 940 N N . TYR A 1 111 ? 4.316 -5.186 -2.506 1.00 92.31 111 TYR A N 1
ATOM 941 C CA . TYR A 1 111 ? 5.678 -5.620 -2.820 1.00 92.31 111 TYR A CA 1
ATOM 942 C C . TYR A 1 111 ? 6.460 -4.410 -3.332 1.00 92.31 111 TYR A C 1
ATOM 944 O O . TYR A 1 111 ? 6.595 -4.216 -4.540 1.00 92.31 111 TYR A O 1
ATOM 952 N N . SER A 1 112 ? 6.912 -3.554 -2.419 1.00 94.38 112 SER A N 1
ATOM 953 C CA . SER A 1 112 ? 7.524 -2.259 -2.743 1.00 94.38 112 SER A CA 1
ATOM 954 C C . SER A 1 112 ? 8.786 -2.013 -1.910 1.00 94.38 112 SER A C 1
ATOM 956 O O . SER A 1 112 ? 8.948 -2.652 -0.868 1.00 94.38 112 SER A O 1
ATOM 958 N N . PRO A 1 113 ? 9.680 -1.102 -2.340 1.00 94.31 113 PRO A N 1
ATOM 959 C CA . PRO A 1 113 ? 10.857 -0.723 -1.560 1.00 94.31 113 PRO A CA 1
ATOM 960 C C . PRO A 1 113 ? 10.499 -0.247 -0.147 1.00 94.31 113 PRO A C 1
ATOM 962 O O . PRO A 1 113 ? 9.411 0.296 0.082 1.00 94.31 113 PRO A O 1
ATOM 965 N N . ILE A 1 114 ? 11.427 -0.417 0.800 1.00 95.31 114 ILE A N 1
ATOM 966 C CA . ILE A 1 114 ? 11.193 -0.117 2.220 1.00 95.31 114 ILE A CA 1
ATOM 967 C C . ILE A 1 114 ? 10.823 1.355 2.449 1.00 95.31 114 ILE A C 1
ATOM 969 O O . ILE A 1 114 ? 10.021 1.658 3.329 1.00 95.31 114 ILE A O 1
ATOM 973 N N . GLU A 1 115 ? 11.324 2.271 1.619 1.00 95.44 115 GLU A N 1
ATOM 974 C CA . GLU A 1 115 ? 11.008 3.700 1.662 1.00 95.44 115 GLU A CA 1
ATOM 975 C C . GLU A 1 115 ? 9.544 3.975 1.304 1.00 95.44 115 GLU A C 1
ATOM 977 O O . GLU A 1 115 ? 8.910 4.850 1.899 1.00 95.44 115 GLU A O 1
ATOM 982 N N . THR A 1 116 ? 8.987 3.221 0.355 1.00 96.19 116 THR A N 1
ATOM 983 C CA . THR A 1 116 ? 7.570 3.306 -0.013 1.00 96.19 116 THR A CA 1
ATOM 984 C C . THR A 1 116 ? 6.701 2.699 1.085 1.00 96.19 116 THR A C 1
ATOM 986 O O . THR A 1 116 ? 5.711 3.305 1.493 1.00 96.19 116 THR A O 1
ATOM 989 N N . LEU A 1 117 ? 7.093 1.543 1.635 1.00 96.69 117 LEU A N 1
ATOM 990 C CA . LEU A 1 117 ? 6.388 0.925 2.767 1.00 96.69 117 LEU A CA 1
ATOM 991 C C . LEU A 1 117 ? 6.382 1.832 4.004 1.00 96.69 117 LEU A C 1
ATOM 993 O O . LEU A 1 117 ? 5.373 1.910 4.707 1.00 96.69 117 LEU A O 1
ATOM 997 N N . ASN A 1 118 ? 7.475 2.562 4.234 1.00 96.94 118 ASN A N 1
ATOM 998 C CA . ASN A 1 118 ? 7.575 3.556 5.296 1.00 96.94 118 ASN A CA 1
ATOM 999 C C . ASN A 1 118 ? 6.534 4.665 5.131 1.00 96.94 118 ASN A C 1
ATOM 1001 O O . ASN A 1 118 ? 5.864 5.027 6.094 1.00 96.94 118 ASN A O 1
ATOM 1005 N N . GLN A 1 119 ? 6.330 5.142 3.902 1.00 97.00 119 GLN A N 1
ATOM 1006 C CA . GLN A 1 119 ? 5.282 6.116 3.611 1.00 97.00 119 GLN A CA 1
ATOM 1007 C C . GLN A 1 119 ? 3.880 5.515 3.771 1.00 97.00 119 GLN A C 1
ATOM 1009 O O . GLN A 1 119 ? 3.006 6.174 4.322 1.00 97.00 119 GLN A O 1
ATOM 1014 N N . TYR A 1 120 ? 3.647 4.252 3.395 1.00 97.12 120 TYR A N 1
ATOM 1015 C CA . TYR A 1 120 ? 2.347 3.613 3.650 1.00 97.12 120 TYR A CA 1
ATOM 1016 C C . TYR A 1 120 ? 2.000 3.509 5.136 1.00 97.12 120 TYR A C 1
ATOM 1018 O O . TYR A 1 120 ? 0.816 3.562 5.466 1.00 97.12 120 TYR A O 1
ATOM 1026 N N . ALA A 1 121 ? 2.985 3.383 6.032 1.00 96.94 121 ALA A N 1
ATOM 1027 C CA . ALA A 1 121 ? 2.747 3.395 7.478 1.00 96.94 121 ALA A CA 1
ATOM 1028 C C . ALA A 1 121 ? 2.309 4.780 7.997 1.00 96.94 121 ALA A C 1
ATOM 1030 O O . ALA A 1 121 ? 1.524 4.887 8.947 1.00 96.94 121 ALA A O 1
ATOM 1031 N N . GLY A 1 122 ? 2.757 5.847 7.336 1.00 96.25 122 GLY A N 1
ATOM 1032 C CA . GLY A 1 122 ? 2.431 7.229 7.659 1.00 96.25 122 GLY A CA 1
ATOM 1033 C C . GLY A 1 122 ? 3.662 8.116 7.745 1.00 96.25 122 GLY A C 1
ATOM 1034 O O . GLY A 1 122 ? 4.780 7.738 7.408 1.00 96.25 122 GLY A O 1
ATOM 1035 N N . ASN A 1 123 ? 3.452 9.332 8.229 1.00 94.75 123 ASN A N 1
ATOM 1036 C CA . ASN A 1 123 ? 4.500 10.308 8.479 1.00 94.75 123 ASN A CA 1
ATOM 1037 C C . ASN A 1 123 ? 4.108 11.211 9.665 1.00 94.75 123 ASN A C 1
ATOM 1039 O O . ASN A 1 123 ? 3.159 10.938 10.400 1.00 94.75 123 ASN A O 1
ATOM 1043 N N . ALA A 1 124 ? 4.842 12.308 9.867 1.00 93.12 124 ALA A N 1
ATOM 1044 C CA . ALA A 1 124 ? 4.596 13.235 10.972 1.00 93.12 124 ALA A CA 1
ATOM 1045 C C . ALA A 1 124 ? 3.226 13.943 10.920 1.00 93.12 124 ALA A C 1
ATOM 1047 O O . ALA A 1 124 ? 2.752 14.411 11.954 1.00 93.12 124 ALA A O 1
ATOM 1048 N N . THR A 1 125 ? 2.602 14.056 9.744 1.00 94.25 125 THR A N 1
ATOM 1049 C CA . THR A 1 125 ? 1.344 14.793 9.543 1.00 94.25 125 THR A CA 1
ATOM 1050 C C . THR A 1 125 ? 0.147 13.885 9.268 1.00 94.25 125 THR A C 1
ATOM 1052 O O . THR A 1 125 ? -0.971 14.259 9.611 1.00 94.25 125 THR A O 1
ATOM 1055 N N . HIS A 1 126 ? 0.364 12.692 8.713 1.00 95.50 126 HIS A N 1
ATOM 1056 C CA . HIS A 1 126 ? -0.686 11.752 8.330 1.00 95.50 126 HIS A CA 1
ATOM 1057 C C . HIS A 1 126 ? -0.404 10.357 8.879 1.00 95.50 126 HIS A C 1
ATOM 1059 O O . HIS A 1 126 ? 0.713 9.848 8.803 1.00 95.50 126 HIS A O 1
ATOM 1065 N N . LYS A 1 127 ? -1.445 9.707 9.399 1.00 96.31 127 LYS A N 1
ATOM 1066 C CA . LYS A 1 127 ? -1.390 8.287 9.756 1.00 96.31 127 LYS A CA 1
ATOM 1067 C C . LYS A 1 127 ? -1.745 7.459 8.528 1.00 96.31 127 LYS A C 1
ATOM 1069 O O . LYS A 1 127 ? -2.756 7.739 7.889 1.00 96.31 127 LYS A O 1
ATOM 1074 N N . GLY A 1 128 ? -0.961 6.424 8.248 1.00 96.50 128 GLY A N 1
ATOM 1075 C CA . GLY A 1 128 ? -1.240 5.475 7.179 1.00 96.50 128 GLY A CA 1
ATOM 1076 C C . GLY A 1 128 ? -1.768 4.138 7.676 1.00 96.50 128 GLY A C 1
ATOM 1077 O O . GLY A 1 128 ? -2.388 4.039 8.745 1.00 96.50 128 GLY A O 1
ATOM 1078 N N . ALA A 1 129 ? -1.543 3.105 6.871 1.00 96.75 129 ALA A N 1
ATOM 1079 C CA . ALA A 1 129 ? -1.860 1.733 7.219 1.00 96.75 129 ALA A CA 1
ATOM 1080 C C . ALA A 1 129 ? -1.122 1.343 8.501 1.00 96.75 129 ALA A C 1
ATOM 1082 O O . ALA A 1 129 ? 0.074 1.572 8.649 1.00 96.75 129 ALA A O 1
ATOM 1083 N N . GLN A 1 130 ? -1.832 0.723 9.439 1.00 95.62 130 GLN A N 1
ATOM 1084 C CA . GLN A 1 130 ? -1.218 0.246 10.673 1.00 95.62 130 GLN A CA 1
ATOM 1085 C C . GLN A 1 130 ? -0.147 -0.806 10.389 1.00 95.62 130 GLN A C 1
ATOM 1087 O O . GLN A 1 130 ? 0.807 -0.908 11.152 1.00 95.62 130 GLN A O 1
ATOM 1092 N N . ILE A 1 131 ? -0.320 -1.606 9.333 1.00 95.88 131 ILE A N 1
ATOM 1093 C CA . ILE A 1 131 ? 0.609 -2.672 8.963 1.00 95.88 131 ILE A CA 1
ATOM 1094 C C . ILE A 1 131 ? 0.795 -2.675 7.438 1.00 95.88 131 ILE A C 1
ATOM 1096 O O . ILE A 1 131 ? -0.014 -3.276 6.731 1.00 95.88 131 ILE A O 1
ATOM 1100 N N . PRO A 1 132 ? 1.848 -2.054 6.886 1.00 96.44 132 PRO A N 1
ATOM 1101 C CA . PRO A 1 132 ? 2.353 -2.486 5.588 1.00 96.44 132 PRO A CA 1
ATOM 1102 C C . PRO A 1 132 ? 2.901 -3.914 5.729 1.00 96.44 132 PRO A C 1
ATOM 1104 O O . PRO A 1 132 ? 3.625 -4.209 6.685 1.00 96.44 132 PRO A O 1
ATOM 1107 N N . PHE A 1 133 ? 2.528 -4.822 4.828 1.00 95.62 133 PHE A N 1
ATOM 1108 C CA . PHE A 1 133 ? 3.008 -6.202 4.892 1.00 95.62 133 PHE A CA 1
ATOM 1109 C C . PHE A 1 133 ? 4.514 -6.277 4.645 1.00 95.62 133 PHE A C 1
ATOM 1111 O O . PHE A 1 133 ? 5.039 -5.694 3.700 1.00 95.62 133 PHE A O 1
ATOM 1118 N N . ASN A 1 134 ? 5.198 -7.027 5.504 1.00 94.88 134 ASN A N 1
ATOM 1119 C CA . ASN A 1 134 ? 6.620 -7.289 5.389 1.00 94.88 134 ASN A CA 1
ATOM 1120 C C . ASN A 1 134 ? 6.866 -8.602 4.648 1.00 94.88 134 ASN A C 1
ATOM 1122 O O . ASN A 1 134 ? 6.764 -9.686 5.232 1.00 94.88 134 ASN A O 1
ATOM 1126 N N . PHE A 1 135 ? 7.244 -8.488 3.379 1.00 94.00 135 PHE A N 1
ATOM 1127 C CA . PHE A 1 135 ? 7.596 -9.627 2.533 1.00 94.00 135 PHE A CA 1
ATOM 1128 C C . PHE A 1 135 ? 9.106 -9.894 2.461 1.00 94.00 135 PHE A C 1
ATOM 1130 O O . PHE A 1 135 ? 9.532 -10.761 1.701 1.00 94.00 135 PHE A O 1
ATOM 1137 N N . ASN A 1 136 ? 9.932 -9.220 3.272 1.00 92.50 136 ASN A N 1
ATOM 1138 C CA . ASN A 1 136 ? 11.395 -9.332 3.200 1.00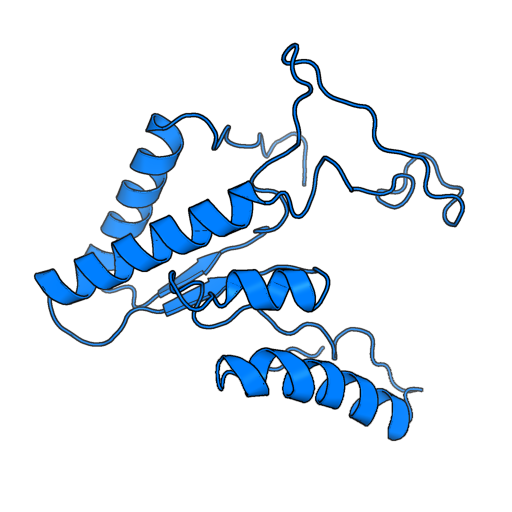 92.50 136 ASN A CA 1
ATOM 1139 C C . ASN A 1 136 ? 11.912 -10.762 3.407 1.00 92.50 136 ASN A C 1
ATOM 1141 O O . ASN A 1 136 ? 12.975 -11.111 2.895 1.00 92.50 136 ASN A O 1
ATOM 1145 N N . LEU A 1 137 ? 11.175 -11.599 4.146 1.00 93.31 137 LEU A N 1
ATOM 1146 C CA . LEU A 1 137 ? 11.561 -12.991 4.380 1.00 93.31 137 LEU A CA 1
ATOM 1147 C C . LEU A 1 137 ? 11.130 -13.941 3.253 1.00 93.31 137 LEU A C 1
ATOM 1149 O O . LEU A 1 137 ? 11.634 -15.058 3.204 1.00 93.31 137 LEU A O 1
ATOM 1153 N N . MET A 1 138 ? 10.249 -13.527 2.335 1.00 91.31 138 MET A N 1
ATOM 1154 C CA . MET A 1 138 ? 9.781 -14.394 1.243 1.00 91.31 138 MET A CA 1
ATOM 1155 C C . MET A 1 138 ? 10.883 -14.739 0.237 1.00 91.31 138 MET A C 1
ATOM 1157 O O . MET A 1 138 ? 10.838 -15.792 -0.386 1.00 91.31 138 MET A O 1
ATOM 1161 N N . GLY A 1 139 ? 11.897 -13.881 0.094 1.00 86.75 139 GLY A N 1
ATOM 1162 C CA . GLY A 1 139 ? 13.050 -14.157 -0.770 1.00 86.75 139 GLY A CA 1
ATOM 1163 C C . GLY A 1 139 ? 14.045 -15.172 -0.192 1.00 86.75 139 GLY A C 1
ATOM 1164 O O . GLY A 1 139 ? 14.973 -15.579 -0.891 1.00 86.75 139 GLY A O 1
ATOM 1165 N N . LEU A 1 140 ? 13.891 -15.562 1.078 1.00 92.50 140 LEU A N 1
ATOM 1166 C CA . LEU A 1 140 ? 14.772 -16.527 1.730 1.00 92.50 140 LEU A CA 1
ATOM 1167 C C . LEU A 1 140 ? 14.412 -17.956 1.321 1.00 92.50 140 LEU A C 1
ATOM 1169 O O . LEU A 1 140 ? 13.255 -18.292 1.077 1.00 92.50 140 LEU A O 1
ATOM 1173 N N . ASN A 1 141 ? 15.416 -18.825 1.278 1.00 92.94 141 ASN A N 1
ATOM 1174 C CA . ASN A 1 141 ? 15.240 -20.234 0.945 1.00 92.94 141 ASN A CA 1
ATOM 1175 C C . ASN A 1 141 ? 16.183 -21.120 1.775 1.00 92.94 141 ASN A C 1
ATOM 1177 O O . ASN A 1 141 ? 16.920 -20.638 2.634 1.00 92.94 141 ASN A O 1
ATOM 1181 N N . GLY A 1 142 ? 16.167 -22.433 1.525 1.00 93.00 142 GLY A N 1
ATOM 1182 C CA . GLY A 1 142 ? 16.977 -23.405 2.273 1.00 93.00 142 GLY A CA 1
ATOM 1183 C C . GLY A 1 142 ? 18.498 -23.209 2.182 1.00 93.00 142 GLY A C 1
ATOM 1184 O O . GLY A 1 142 ? 19.225 -23.843 2.943 1.00 93.00 142 GLY A O 1
ATOM 1185 N N . TYR A 1 143 ? 18.982 -22.350 1.281 1.00 95.12 143 TYR A N 1
ATOM 1186 C CA . TYR A 1 143 ? 20.396 -21.994 1.138 1.00 95.12 143 TYR A CA 1
ATOM 1187 C C . TYR A 1 143 ? 20.760 -20.664 1.807 1.00 95.12 143 TYR A C 1
ATOM 1189 O O . TYR A 1 143 ? 21.942 -20.322 1.852 1.00 95.12 143 TYR A O 1
ATOM 1197 N N . SER A 1 144 ? 19.780 -19.919 2.325 1.00 96.19 144 SER A N 1
ATOM 1198 C CA . SER A 1 144 ? 20.032 -18.638 2.975 1.00 96.19 144 SER A CA 1
ATOM 1199 C C . SER A 1 144 ? 20.822 -18.816 4.271 1.00 96.19 144 SER A C 1
ATOM 1201 O O . SER A 1 144 ? 20.509 -19.667 5.106 1.00 96.19 144 SER A O 1
ATOM 1203 N N . ASN A 1 145 ? 21.853 -17.998 4.458 1.00 96.56 145 ASN A N 1
ATOM 1204 C CA . ASN A 1 145 ? 22.696 -18.023 5.647 1.00 96.56 145 ASN A CA 1
ATOM 1205 C C . ASN A 1 145 ? 22.215 -17.027 6.720 1.00 96.56 145 ASN A C 1
ATOM 1207 O O . ASN A 1 145 ? 21.361 -16.173 6.484 1.00 96.56 145 ASN A O 1
ATOM 1211 N N . ALA A 1 146 ? 22.789 -17.123 7.923 1.00 96.75 146 ALA A N 1
ATOM 1212 C CA . ALA A 1 146 ? 22.391 -16.290 9.060 1.00 96.75 146 ALA A CA 1
ATOM 1213 C C . ALA A 1 146 ? 22.537 -14.780 8.803 1.00 96.75 146 ALA A C 1
ATOM 1215 O O . ALA A 1 146 ? 21.732 -14.006 9.310 1.00 96.75 146 ALA A O 1
ATOM 1216 N N . ARG A 1 147 ? 23.531 -14.363 8.006 1.00 97.38 147 ARG A N 1
ATOM 1217 C CA . ARG A 1 147 ? 23.726 -12.952 7.654 1.00 97.38 147 ARG A CA 1
ATOM 1218 C C . ARG A 1 147 ? 22.614 -12.454 6.740 1.00 97.38 147 ARG A C 1
ATOM 1220 O O . ARG A 1 147 ? 22.094 -11.379 6.978 1.00 97.38 147 ARG A O 1
ATOM 1227 N N . GLU A 1 148 ? 22.209 -13.242 5.748 1.00 96.38 148 GLU A N 1
ATOM 1228 C CA . GLU A 1 148 ? 21.099 -12.858 4.868 1.00 96.38 148 GLU A CA 1
ATOM 1229 C C . GLU A 1 148 ? 19.790 -12.703 5.651 1.00 96.38 148 GLU A C 1
ATOM 1231 O O . GLU A 1 148 ? 19.039 -11.768 5.401 1.00 96.38 148 GLU A O 1
ATOM 1236 N N . ILE A 1 149 ? 19.531 -13.573 6.632 1.00 95.88 149 ILE A N 1
ATOM 1237 C CA . ILE A 1 149 ? 18.366 -13.441 7.520 1.00 95.88 149 ILE A CA 1
ATOM 1238 C C . ILE A 1 149 ? 18.462 -12.151 8.347 1.00 95.88 149 ILE A C 1
ATOM 1240 O O . ILE A 1 149 ? 17.494 -11.391 8.406 1.00 95.88 149 ILE A O 1
ATOM 1244 N N . ASP A 1 150 ? 19.618 -11.900 8.968 1.00 97.38 150 ASP A N 1
ATOM 1245 C CA . ASP A 1 150 ? 19.861 -10.697 9.771 1.00 97.38 150 ASP A CA 1
ATOM 1246 C C . ASP A 1 150 ? 19.713 -9.416 8.944 1.00 97.38 150 ASP A C 1
ATOM 1248 O O . ASP A 1 150 ? 19.071 -8.475 9.402 1.00 97.38 150 ASP A O 1
ATOM 1252 N N . ASP A 1 151 ? 20.200 -9.405 7.701 1.00 96.69 151 ASP A N 1
ATOM 1253 C CA . ASP A 1 151 ? 20.066 -8.274 6.782 1.00 96.69 151 ASP A CA 1
ATOM 1254 C C . ASP A 1 151 ? 18.577 -7.982 6.485 1.00 96.69 151 ASP A C 1
ATOM 1256 O O . ASP A 1 151 ? 18.143 -6.831 6.587 1.00 96.69 151 ASP A O 1
ATOM 1260 N N . ARG A 1 152 ? 17.753 -9.011 6.204 1.00 95.12 152 ARG A N 1
ATOM 1261 C CA . ARG A 1 152 ? 16.302 -8.844 5.945 1.00 95.12 152 ARG A CA 1
ATOM 1262 C C . ARG A 1 152 ? 15.527 -8.357 7.162 1.00 95.12 152 ARG A C 1
ATOM 1264 O O . ARG A 1 152 ? 14.599 -7.556 7.022 1.00 95.12 152 ARG A O 1
ATOM 1271 N N . VAL A 1 153 ? 15.892 -8.844 8.347 1.00 96.31 153 VAL A N 1
ATOM 1272 C CA . VAL A 1 153 ? 15.296 -8.398 9.611 1.00 96.31 153 VAL A CA 1
ATOM 1273 C C . VAL A 1 153 ? 15.712 -6.960 9.911 1.00 96.31 153 VAL A C 1
ATOM 1275 O O . VAL A 1 153 ? 14.865 -6.114 10.200 1.00 96.31 153 VAL A O 1
ATOM 1278 N N . SER A 1 154 ? 17.004 -6.667 9.795 1.00 97.19 154 SER A N 1
ATOM 1279 C CA . SER A 1 154 ? 17.586 -5.359 10.075 1.00 97.19 154 SER A CA 1
ATOM 1280 C C . SER A 1 154 ? 17.032 -4.271 9.165 1.00 97.19 154 SER A C 1
ATOM 1282 O O . SER A 1 154 ? 16.762 -3.176 9.651 1.00 97.19 154 SER A O 1
ATOM 1284 N N . GLU A 1 155 ? 16.795 -4.552 7.882 1.00 95.94 155 GLU A N 1
ATOM 1285 C CA . GLU A 1 155 ? 16.166 -3.605 6.951 1.00 95.94 155 GLU A CA 1
ATOM 1286 C C . GLU A 1 155 ? 14.817 -3.091 7.483 1.00 95.94 155 GLU A C 1
ATOM 1288 O O . GLU A 1 155 ? 14.610 -1.880 7.601 1.00 95.94 155 GLU A O 1
ATOM 1293 N N . TRP A 1 156 ? 13.933 -3.995 7.922 1.00 97.38 156 TRP A N 1
ATOM 1294 C CA . TRP A 1 156 ? 12.644 -3.610 8.503 1.00 97.38 156 TRP A CA 1
ATOM 1295 C C . TRP A 1 156 ? 12.806 -2.879 9.839 1.00 97.38 156 TRP A C 1
ATOM 1297 O O . TRP A 1 156 ? 12.152 -1.865 10.108 1.00 97.38 156 TRP A O 1
ATOM 1307 N N . MET A 1 157 ? 13.683 -3.396 10.702 1.00 97.69 157 MET A N 1
ATOM 1308 C CA . MET A 1 157 ? 13.842 -2.878 12.059 1.00 97.69 157 MET A CA 1
ATOM 1309 C C . MET A 1 157 ? 14.502 -1.490 12.093 1.00 97.69 157 MET A C 1
ATOM 1311 O O . MET A 1 157 ? 14.185 -0.665 12.955 1.00 97.69 157 MET A O 1
ATOM 1315 N N . ASN A 1 158 ? 15.391 -1.200 11.145 1.00 97.56 158 ASN A N 1
ATOM 1316 C CA . ASN A 1 158 ? 16.109 0.071 11.080 1.00 97.56 158 ASN A CA 1
ATOM 1317 C C . ASN A 1 158 ? 15.261 1.219 10.520 1.00 97.56 158 ASN A C 1
ATOM 1319 O O . ASN A 1 158 ? 15.552 2.376 10.832 1.00 97.56 158 ASN A O 1
ATOM 1323 N N . VAL A 1 159 ? 14.214 0.907 9.750 1.00 96.56 159 VAL A N 1
ATOM 1324 C CA . VAL A 1 159 ? 13.320 1.896 9.131 1.00 96.56 159 VAL A CA 1
ATOM 1325 C C . VAL A 1 159 ? 11.956 1.885 9.823 1.00 96.56 159 VAL A C 1
ATOM 1327 O O . VAL A 1 159 ? 11.674 2.739 10.666 1.00 96.56 159 VAL A O 1
ATOM 1330 N N . ILE A 1 160 ? 11.132 0.869 9.553 1.00 96.81 160 ILE A N 1
ATOM 1331 C CA . ILE A 1 160 ? 9.721 0.847 9.958 1.00 96.81 160 ILE A CA 1
ATOM 1332 C C . ILE A 1 160 ? 9.571 0.765 11.476 1.00 96.81 160 ILE A C 1
ATOM 1334 O O . ILE A 1 160 ? 8.805 1.520 12.072 1.00 96.81 160 ILE A O 1
ATOM 1338 N N . TRP A 1 161 ? 10.318 -0.115 12.148 1.00 96.62 161 TRP A N 1
ATOM 1339 C CA . TRP A 1 161 ? 10.248 -0.191 13.612 1.00 96.62 161 TRP A CA 1
ATOM 1340 C C . TRP A 1 161 ? 10.782 1.080 14.277 1.00 96.62 161 TRP A C 1
ATOM 1342 O O . TRP A 1 161 ? 10.255 1.538 15.301 1.00 96.62 161 TRP A O 1
ATOM 1352 N N . LYS A 1 162 ? 11.850 1.659 13.725 1.00 96.31 162 LYS A N 1
ATOM 1353 C CA . LYS A 1 162 ? 12.456 2.873 14.268 1.00 96.31 162 LYS A CA 1
ATOM 1354 C C . LYS A 1 162 ? 11.456 4.028 14.272 1.00 96.31 162 LYS A C 1
ATOM 1356 O O . LYS A 1 162 ? 11.337 4.671 15.318 1.00 96.31 162 LYS A O 1
ATOM 1361 N N . GLU A 1 163 ? 10.726 4.216 13.177 1.00 95.81 163 GLU A N 1
ATOM 1362 C CA . GLU A 1 163 ? 9.785 5.326 12.986 1.00 95.81 163 GLU A CA 1
ATOM 1363 C C . GLU A 1 163 ? 8.384 5.039 13.540 1.00 95.81 163 GLU A C 1
ATOM 1365 O O . GLU A 1 163 ? 7.830 5.867 14.260 1.00 95.81 163 GLU A O 1
ATOM 1370 N N . HIS A 1 164 ? 7.843 3.845 13.293 1.00 95.88 164 HIS A N 1
ATOM 1371 C CA . HIS A 1 164 ? 6.427 3.537 13.541 1.00 95.88 164 HIS A CA 1
ATOM 1372 C C . HIS A 1 164 ? 6.189 2.547 14.680 1.00 95.88 164 HIS A C 1
ATOM 1374 O O . HIS A 1 164 ? 5.054 2.386 15.120 1.00 95.88 164 HIS A O 1
ATOM 1380 N N . LYS A 1 165 ? 7.239 1.877 15.181 1.00 95.06 165 LYS A N 1
ATOM 1381 C CA . LYS A 1 165 ? 7.147 0.806 16.200 1.00 95.06 165 LYS A CA 1
ATOM 1382 C C . LYS A 1 165 ? 6.249 -0.363 15.775 1.00 95.06 165 LYS A C 1
ATOM 1384 O O . LYS A 1 165 ? 5.660 -1.039 16.616 1.00 95.06 165 LYS A O 1
ATOM 1389 N N . VAL A 1 166 ? 6.180 -0.622 14.470 1.00 92.88 166 VAL A N 1
ATOM 1390 C CA . VAL A 1 166 ? 5.431 -1.739 13.887 1.00 92.88 166 VAL A CA 1
ATOM 1391 C C . VAL A 1 166 ? 6.399 -2.752 13.290 1.00 92.88 166 VAL A C 1
ATOM 1393 O O . VAL A 1 166 ? 7.282 -2.408 12.504 1.00 92.88 166 VAL A O 1
ATOM 1396 N N . ALA A 1 167 ? 6.204 -4.021 13.638 1.00 93.94 167 ALA A N 1
ATOM 1397 C CA . ALA A 1 167 ? 6.871 -5.142 12.997 1.00 93.94 167 ALA A CA 1
ATOM 1398 C C . ALA A 1 167 ? 5.858 -6.249 12.705 1.00 93.94 167 ALA A C 1
ATOM 1400 O O . ALA A 1 167 ? 5.016 -6.581 13.537 1.00 93.94 167 ALA A O 1
ATOM 1401 N N . ASN A 1 168 ? 5.952 -6.805 11.505 1.00 96.31 168 ASN A N 1
ATOM 1402 C CA . ASN A 1 168 ? 5.257 -8.010 11.077 1.00 96.31 168 ASN A CA 1
ATOM 1403 C C . ASN A 1 168 ? 6.215 -8.805 10.186 1.00 96.31 168 ASN A C 1
ATOM 1405 O O . ASN A 1 168 ? 7.215 -8.252 9.728 1.00 96.31 168 ASN A O 1
ATOM 1409 N N . TRP A 1 169 ? 5.939 -10.088 9.977 1.00 95.44 169 TRP A N 1
ATOM 1410 C CA . TRP A 1 169 ? 6.796 -10.981 9.201 1.00 95.44 169 TRP A CA 1
ATOM 1411 C C . TRP A 1 169 ? 5.915 -11.952 8.424 1.00 95.44 169 TRP A C 1
ATOM 1413 O O . TRP A 1 169 ? 5.076 -12.623 9.027 1.00 95.44 169 TRP A O 1
ATOM 1423 N N . VAL A 1 170 ? 6.104 -12.026 7.108 1.00 92.88 170 VAL A N 1
ATOM 1424 C CA . VAL A 1 170 ? 5.461 -13.021 6.244 1.00 92.88 170 VAL A CA 1
ATOM 1425 C C . VAL A 1 170 ? 6.532 -13.948 5.681 1.00 92.88 170 VAL A C 1
ATOM 1427 O O . VAL A 1 170 ? 7.541 -13.483 5.154 1.00 92.88 170 VAL A O 1
ATOM 1430 N N . ASN A 1 171 ? 6.311 -15.255 5.793 1.00 87.25 171 ASN A N 1
ATOM 1431 C CA . ASN A 1 171 ? 7.160 -16.305 5.239 1.00 87.25 171 ASN A CA 1
ATOM 1432 C C . ASN A 1 171 ? 6.317 -17.370 4.512 1.00 87.25 171 ASN A C 1
ATOM 1434 O O . ASN A 1 171 ? 5.087 -17.355 4.592 1.00 87.25 171 ASN A O 1
ATOM 1438 N N . HIS A 1 172 ? 6.998 -18.253 3.778 1.00 74.81 172 HIS A N 1
ATOM 1439 C CA . HIS A 1 172 ? 6.410 -19.418 3.111 1.00 74.81 172 HIS A CA 1
ATOM 1440 C C . HIS A 1 172 ? 6.111 -20.572 4.074 1.00 74.81 172 HIS A C 1
ATOM 1442 O O . HIS A 1 172 ? 6.844 -20.708 5.083 1.00 74.81 172 HIS A O 1
#

Organism: Megaselia scalaris (NCBI:txid36166)

Sequence (172 aa):
FLAKQPDFNFRNQKVRDNFKTILKFWLDKGVYGFRVDAVPHIFEKLNEDGSWPDEPRNDWNNDPESYDYLDHIYTKDQPQTIDVIYEWREFMDSYTKENGGESRVILAEAYSPIETLNQYAGNATHKGAQIPFNFNLMGLNGYSNAREIDDRVSEWMNVIWKEHKVANWVNH